Protein AF-A0A2W5S8B9-F1 (afdb_monomer_lite)

Foldseek 3Di:
DPVVVVVVVVVVVVVVVVVCVVVVVVVVVVVVVVVVVVVVVVVVVVVVVVVVVVVVVVVVVVVVVVVVVVVVVVCVPPPCNPPPDDPPVRVVVVVVD

Structure (mmCIF, 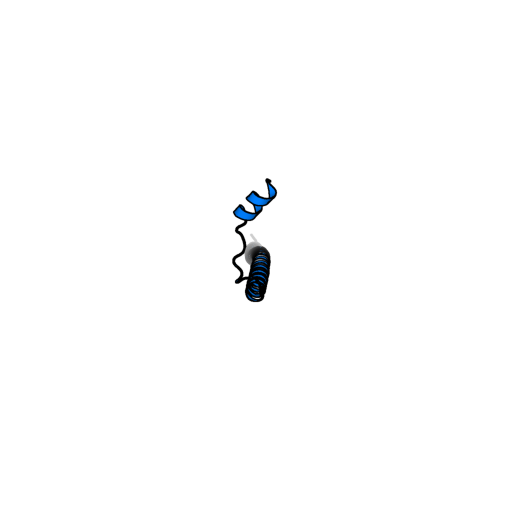N/CA/C/O backbone):
data_AF-A0A2W5S8B9-F1
#
_entry.id   AF-A0A2W5S8B9-F1
#
loop_
_atom_site.group_PDB
_atom_site.id
_atom_site.type_symbol
_atom_site.label_atom_id
_atom_site.label_alt_id
_atom_site.label_comp_id
_atom_site.label_asym_id
_atom_site.label_entity_id
_atom_site.label_seq_id
_atom_site.pdbx_PDB_ins_code
_atom_site.Cartn_x
_atom_site.Cartn_y
_atom_site.Cartn_z
_atom_site.occupancy
_atom_site.B_iso_or_equiv
_atom_site.auth_seq_id
_atom_site.auth_comp_id
_atom_site.auth_asym_id
_atom_site.auth_atom_id
_atom_site.pdbx_PDB_model_num
ATOM 1 N N . MET A 1 1 ? 37.577 4.935 -54.228 1.00 68.62 1 MET A N 1
ATOM 2 C CA . MET A 1 1 ? 36.761 4.335 -53.143 1.00 68.62 1 MET A CA 1
ATOM 3 C C . MET A 1 1 ? 35.667 3.481 -53.759 1.00 68.62 1 MET A C 1
ATOM 5 O O . MET A 1 1 ? 35.074 3.911 -54.739 1.00 68.62 1 MET A O 1
ATOM 9 N N . ARG A 1 2 ? 35.423 2.271 -53.240 1.00 87.88 2 ARG A N 1
ATOM 10 C CA . ARG A 1 2 ? 34.366 1.389 -53.759 1.00 87.88 2 ARG A CA 1
ATOM 11 C C . ARG A 1 2 ? 33.005 1.854 -53.212 1.00 87.88 2 ARG A C 1
ATOM 13 O O . ARG A 1 2 ? 32.831 1.809 -51.996 1.00 87.88 2 ARG A O 1
ATOM 20 N N . PRO A 1 3 ? 32.049 2.269 -54.060 1.00 86.75 3 PRO A N 1
ATOM 21 C CA . PRO A 1 3 ? 30.783 2.869 -53.618 1.00 86.75 3 PRO A CA 1
ATOM 22 C C . PRO A 1 3 ? 29.942 1.923 -52.749 1.00 86.75 3 PRO A C 1
ATOM 24 O O . PRO A 1 3 ? 29.248 2.361 -51.838 1.00 86.75 3 PRO A O 1
ATOM 27 N N . TRP A 1 4 ? 30.076 0.614 -52.959 1.00 91.81 4 TRP A N 1
ATOM 28 C CA . TRP A 1 4 ? 29.361 -0.394 -52.180 1.00 91.81 4 TRP A CA 1
ATOM 29 C C . TRP A 1 4 ? 29.786 -0.451 -50.702 1.00 91.81 4 TRP A C 1
ATOM 31 O O . TRP A 1 4 ? 28.960 -0.726 -49.839 1.00 91.81 4 TRP A O 1
ATOM 41 N N . LEU A 1 5 ? 31.042 -0.109 -50.379 1.00 92.75 5 LEU A N 1
ATOM 42 C CA . LEU A 1 5 ? 31.499 -0.024 -48.984 1.00 92.75 5 LEU A CA 1
ATOM 43 C C . LEU A 1 5 ? 30.867 1.164 -48.250 1.00 92.75 5 LEU A C 1
ATOM 45 O O . LEU A 1 5 ? 30.530 1.053 -47.076 1.00 92.75 5 LEU A O 1
ATOM 49 N N . ILE A 1 6 ? 30.667 2.283 -48.953 1.00 91.56 6 ILE A N 1
ATOM 50 C CA . ILE A 1 6 ? 29.993 3.465 -48.403 1.00 91.56 6 ILE A CA 1
ATOM 51 C C . ILE A 1 6 ? 28.520 3.132 -48.133 1.00 91.56 6 ILE A C 1
ATOM 53 O O . ILE A 1 6 ? 28.013 3.425 -47.054 1.00 91.56 6 ILE A O 1
ATOM 57 N N . ALA A 1 7 ? 27.854 2.454 -49.072 1.00 92.50 7 ALA A N 1
ATOM 58 C CA . ALA A 1 7 ? 26.473 2.008 -48.897 1.00 92.50 7 ALA A CA 1
ATOM 59 C C . ALA A 1 7 ? 26.317 1.028 -47.719 1.00 92.50 7 ALA A C 1
ATOM 61 O O . ALA A 1 7 ? 25.408 1.190 -46.906 1.00 92.50 7 ALA A O 1
ATOM 62 N N . ALA A 1 8 ? 27.225 0.056 -47.581 1.00 92.69 8 ALA A N 1
ATOM 63 C CA . ALA A 1 8 ? 27.215 -0.889 -46.464 1.00 92.69 8 ALA A CA 1
ATOM 64 C C . ALA A 1 8 ? 27.419 -0.190 -45.107 1.00 92.69 8 ALA A C 1
ATOM 66 O O . ALA A 1 8 ? 26.735 -0.510 -44.136 1.00 92.69 8 ALA A O 1
ATOM 67 N N . PHE A 1 9 ? 28.312 0.800 -45.045 1.00 92.88 9 PHE A N 1
ATOM 68 C CA . PHE A 1 9 ? 28.549 1.577 -43.829 1.00 92.88 9 PHE A CA 1
ATOM 69 C C . PHE A 1 9 ? 27.325 2.413 -43.427 1.00 92.88 9 PHE A C 1
ATOM 71 O O . PHE A 1 9 ? 26.919 2.401 -42.266 1.00 92.88 9 PHE A O 1
ATOM 78 N N . LEU A 1 10 ? 26.679 3.075 -44.392 1.00 93.06 10 LEU A N 1
ATOM 79 C CA . LEU A 1 10 ? 25.442 3.822 -44.146 1.00 93.06 10 LEU A CA 1
ATOM 80 C C . LEU A 1 10 ? 24.300 2.906 -43.685 1.00 93.06 10 LEU A C 1
ATOM 82 O O . LEU A 1 10 ? 23.578 3.249 -42.749 1.00 93.06 10 LEU A O 1
ATOM 86 N N . ALA A 1 11 ? 24.167 1.719 -44.282 1.00 92.56 11 ALA A N 1
ATOM 87 C CA . ALA A 1 11 ? 23.176 0.730 -43.865 1.00 92.56 11 ALA A CA 1
ATOM 88 C C . ALA A 1 11 ? 23.411 0.245 -42.423 1.00 92.56 11 ALA A C 1
ATOM 90 O O . ALA A 1 11 ? 22.456 0.109 -41.660 1.00 92.56 11 ALA A O 1
ATOM 91 N N . ALA A 1 12 ? 24.670 0.040 -42.022 1.00 92.38 12 ALA A N 1
ATOM 92 C CA . ALA A 1 12 ? 25.015 -0.367 -40.661 1.00 92.38 12 ALA A CA 1
ATOM 93 C C . ALA A 1 12 ? 24.654 0.703 -39.614 1.00 92.38 12 ALA A C 1
ATOM 95 O O . ALA A 1 12 ? 24.139 0.364 -38.548 1.00 92.38 12 ALA A O 1
ATOM 96 N N . ILE A 1 13 ? 24.862 1.988 -39.925 1.00 92.69 13 ILE A N 1
ATOM 97 C CA . ILE A 1 13 ? 24.481 3.106 -39.043 1.00 92.69 13 ILE A CA 1
ATOM 98 C C . ILE A 1 13 ? 22.959 3.197 -38.896 1.00 92.69 13 ILE A C 1
ATOM 100 O O . ILE A 1 13 ? 22.442 3.362 -37.791 1.00 92.69 13 ILE A O 1
ATOM 104 N N . LEU A 1 14 ? 22.220 3.064 -39.999 1.00 93.38 14 LEU A N 1
ATOM 105 C CA . LEU A 1 14 ? 20.757 3.098 -39.956 1.00 93.38 14 LEU A CA 1
ATOM 106 C C . LEU A 1 14 ? 20.190 1.911 -39.166 1.00 93.38 14 LEU A C 1
ATOM 108 O O . LEU A 1 14 ? 19.279 2.085 -38.355 1.00 93.38 14 LEU A O 1
ATOM 112 N N . ALA A 1 15 ? 20.756 0.717 -39.356 1.00 91.44 15 ALA A N 1
ATOM 113 C CA . ALA A 1 15 ? 20.351 -0.477 -38.626 1.00 91.44 15 ALA A CA 1
ATOM 114 C C . ALA A 1 15 ? 20.625 -0.351 -37.118 1.00 91.44 15 ALA A C 1
ATOM 116 O O . ALA A 1 15 ? 19.750 -0.675 -36.314 1.00 91.44 15 ALA A O 1
ATOM 117 N N . SER A 1 16 ? 21.795 0.158 -36.716 1.00 90.06 16 SER A N 1
ATOM 118 C CA . SER A 1 16 ? 22.126 0.333 -35.297 1.00 90.06 16 SER A CA 1
ATOM 119 C C . SER A 1 16 ? 21.226 1.370 -34.619 1.00 90.06 16 SER A C 1
ATOM 121 O O . SER A 1 16 ? 20.736 1.119 -33.517 1.00 90.06 16 SER A O 1
ATOM 123 N N . GLY A 1 17 ? 20.914 2.477 -35.302 1.00 87.75 17 GLY A N 1
ATOM 124 C CA . GLY A 1 17 ? 19.963 3.480 -34.821 1.00 87.75 17 GLY A CA 1
ATOM 125 C C . GLY A 1 17 ? 18.548 2.921 -34.646 1.00 87.75 17 GLY A C 1
ATOM 126 O O . GLY A 1 17 ? 17.917 3.140 -33.612 1.00 87.75 17 GLY A O 1
ATOM 127 N N . ALA A 1 18 ? 18.061 2.134 -35.610 1.00 86.75 18 ALA A N 1
ATOM 128 C CA . ALA A 1 18 ? 16.741 1.507 -35.5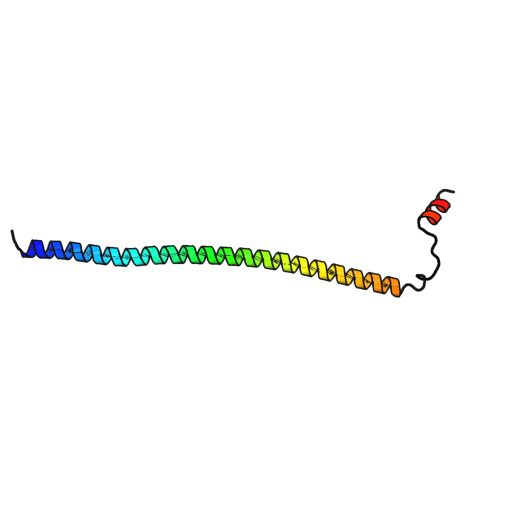35 1.00 86.75 18 ALA A CA 1
ATOM 129 C C . ALA A 1 18 ? 16.641 0.472 -34.398 1.00 86.75 18 ALA A C 1
ATOM 131 O O . ALA A 1 18 ? 15.634 0.422 -33.686 1.00 86.75 18 ALA A O 1
ATOM 132 N N . ILE A 1 19 ? 17.690 -0.335 -34.200 1.00 89.31 19 ILE A N 1
ATOM 133 C CA . ILE A 1 19 ? 17.766 -1.307 -33.101 1.00 89.31 19 ILE A CA 1
ATOM 134 C C . ILE A 1 19 ? 17.803 -0.578 -31.754 1.00 89.31 19 ILE A C 1
ATOM 136 O O . ILE A 1 19 ? 17.011 -0.904 -30.867 1.00 89.31 19 ILE A O 1
ATOM 140 N N . GLY A 1 20 ? 18.656 0.441 -31.621 1.00 86.88 20 GLY A N 1
ATOM 141 C CA . GLY A 1 20 ? 18.769 1.246 -30.405 1.00 86.88 20 GLY A CA 1
ATOM 142 C C . GLY A 1 20 ? 17.462 1.949 -30.039 1.00 86.88 20 GLY A C 1
ATOM 143 O O . GLY A 1 20 ? 17.052 1.916 -28.882 1.00 86.88 20 GLY A O 1
ATOM 144 N N . TYR A 1 21 ? 16.748 2.503 -31.022 1.00 84.25 21 TYR A N 1
ATOM 145 C CA . TYR A 1 21 ? 15.453 3.152 -30.798 1.00 84.25 21 TYR A CA 1
ATOM 146 C C . TYR A 1 21 ? 14.393 2.177 -30.262 1.00 84.25 21 TYR A C 1
ATOM 148 O O . TYR A 1 21 ? 13.690 2.480 -29.295 1.00 84.25 21 TYR A O 1
ATOM 156 N N . ARG A 1 22 ? 14.296 0.974 -30.847 1.00 83.88 22 ARG A N 1
ATOM 157 C CA . ARG A 1 22 ? 13.345 -0.052 -30.385 1.00 83.88 22 ARG A CA 1
ATOM 158 C C . ARG A 1 22 ? 13.690 -0.567 -28.991 1.00 83.88 22 ARG A C 1
ATOM 160 O O . ARG A 1 22 ? 12.795 -0.692 -28.161 1.00 83.88 22 ARG A O 1
ATOM 167 N N . GLN A 1 23 ? 14.966 -0.844 -28.728 1.00 86.62 23 GLN A N 1
ATOM 168 C CA . GLN A 1 23 ? 15.408 -1.315 -27.415 1.00 86.62 23 GLN A CA 1
ATOM 169 C C . GLN A 1 23 ? 15.222 -0.245 -26.340 1.00 86.62 23 GLN A C 1
ATOM 171 O O . GLN A 1 23 ? 14.719 -0.558 -25.266 1.00 86.62 23 GLN A O 1
ATOM 176 N N . GLY A 1 24 ? 15.539 1.017 -26.645 1.00 81.56 24 GLY A N 1
ATOM 177 C CA . GLY A 1 24 ? 15.338 2.138 -25.732 1.00 81.56 24 GLY A CA 1
ATOM 178 C C . GLY A 1 24 ? 13.887 2.246 -25.272 1.00 81.56 24 GLY A C 1
ATOM 179 O O . GLY A 1 24 ? 13.642 2.304 -24.071 1.00 81.56 24 GLY A O 1
ATOM 180 N N . LYS A 1 25 ? 12.927 2.163 -26.205 1.00 86.50 25 LYS A N 1
ATOM 181 C CA . LYS A 1 25 ? 11.493 2.172 -25.878 1.00 86.50 25 LYS A CA 1
ATOM 182 C C . LYS A 1 25 ? 11.100 1.026 -24.939 1.00 86.50 25 LYS A C 1
ATOM 184 O O . LYS A 1 25 ? 10.406 1.254 -23.958 1.00 86.50 25 LYS A O 1
ATOM 189 N N . VAL A 1 26 ? 11.548 -0.196 -25.227 1.00 87.56 26 VAL A N 1
ATOM 190 C CA . VAL A 1 26 ? 11.212 -1.373 -24.406 1.00 87.56 26 VAL A CA 1
ATOM 191 C C . VAL A 1 26 ? 11.815 -1.263 -23.006 1.00 87.56 26 VAL A C 1
ATOM 193 O O . VAL A 1 26 ? 11.164 -1.608 -22.025 1.00 87.56 26 VAL A O 1
ATOM 196 N N . VAL A 1 27 ? 13.048 -0.767 -22.892 1.00 88.44 27 VAL A N 1
ATOM 197 C CA . VAL A 1 27 ? 13.731 -0.624 -21.602 1.00 88.44 27 VAL A CA 1
ATOM 198 C C . VAL A 1 27 ? 13.067 0.446 -20.739 1.00 88.44 27 VAL A C 1
ATOM 200 O O . VAL A 1 27 ? 12.844 0.201 -19.553 1.00 88.44 27 VAL A O 1
ATOM 203 N N . THR A 1 28 ? 12.718 1.603 -21.309 1.00 87.25 28 THR A N 1
ATOM 204 C CA . THR A 1 28 ? 12.044 2.671 -20.556 1.00 87.25 28 THR A CA 1
ATOM 205 C C . THR A 1 28 ? 10.636 2.264 -20.141 1.00 87.25 28 THR A C 1
ATOM 207 O O . THR A 1 28 ? 10.251 2.492 -18.997 1.00 87.25 28 THR A O 1
ATOM 210 N N . GLU A 1 29 ? 9.894 1.598 -21.024 1.00 89.88 29 GLU A N 1
ATOM 211 C CA . GLU A 1 29 ? 8.568 1.060 -20.722 1.00 89.88 29 GLU A CA 1
ATOM 212 C C . GLU A 1 29 ? 8.636 -0.006 -19.618 1.00 89.88 29 GLU A C 1
ATOM 214 O O . GLU A 1 29 ? 7.880 0.052 -18.651 1.00 89.88 29 GLU A O 1
ATOM 219 N N . ALA A 1 30 ? 9.608 -0.922 -19.677 1.00 90.31 30 ALA A N 1
ATOM 220 C CA . ALA A 1 30 ? 9.802 -1.937 -18.643 1.00 90.31 30 ALA A CA 1
ATOM 221 C C . ALA A 1 30 ? 10.272 -1.361 -17.295 1.00 90.31 30 ALA A C 1
ATOM 223 O O . ALA A 1 30 ? 9.994 -1.956 -16.252 1.00 90.31 30 ALA A O 1
ATOM 224 N N . ALA A 1 31 ? 11.022 -0.256 -17.289 1.00 90.75 31 ALA A N 1
ATOM 225 C CA . ALA A 1 31 ? 11.381 0.451 -16.060 1.00 90.75 31 ALA A CA 1
ATOM 226 C C . ALA A 1 31 ? 10.148 1.130 -15.450 1.00 90.75 31 ALA A C 1
ATOM 228 O O . ALA A 1 31 ? 9.855 0.935 -14.274 1.00 90.75 31 ALA A O 1
ATOM 229 N N . TYR A 1 32 ? 9.365 1.821 -16.280 1.00 92.00 32 TYR A N 1
ATOM 230 C CA . TYR A 1 32 ? 8.139 2.483 -15.849 1.00 92.00 32 TYR A CA 1
ATOM 231 C C . TYR A 1 32 ? 7.110 1.503 -15.275 1.00 92.00 32 TYR A C 1
ATOM 233 O O . TYR A 1 32 ? 6.543 1.760 -14.216 1.00 92.00 32 TYR A O 1
ATOM 241 N N . LEU A 1 33 ? 6.893 0.358 -15.931 1.00 94.12 33 LEU A N 1
ATOM 242 C CA . LEU A 1 33 ? 5.978 -0.673 -15.434 1.00 94.12 33 LEU A CA 1
ATOM 243 C C . LEU A 1 33 ? 6.420 -1.219 -14.071 1.00 94.12 33 LEU A C 1
ATOM 245 O O . LEU A 1 33 ? 5.589 -1.377 -13.182 1.00 94.12 33 LEU A O 1
ATOM 249 N N . ARG A 1 34 ? 7.729 -1.432 -13.874 1.00 93.56 34 ARG A N 1
ATOM 250 C CA . ARG A 1 34 ? 8.280 -1.858 -12.578 1.00 93.56 34 ARG A CA 1
ATOM 251 C C . ARG A 1 34 ? 8.030 -0.830 -11.479 1.00 93.56 34 ARG A C 1
ATOM 253 O O . ARG A 1 34 ? 7.600 -1.204 -10.389 1.00 93.56 34 ARG A O 1
ATOM 260 N N . ASP A 1 35 ? 8.262 0.447 -11.764 1.00 93.38 35 ASP A N 1
ATOM 261 C CA . ASP A 1 35 ? 8.027 1.523 -10.797 1.00 93.38 35 ASP A CA 1
ATOM 262 C C . ASP A 1 35 ? 6.539 1.662 -10.460 1.00 93.38 35 ASP A C 1
ATOM 264 O O . ASP A 1 35 ? 6.165 1.855 -9.300 1.00 93.38 35 ASP A O 1
ATOM 268 N N . LEU A 1 36 ? 5.679 1.512 -11.465 1.00 95.31 36 LEU A N 1
ATOM 269 C CA . LEU A 1 36 ? 4.235 1.577 -11.315 1.00 95.31 36 LEU A CA 1
ATOM 270 C C . LEU A 1 36 ? 3.697 0.407 -10.481 1.00 95.31 36 LEU A C 1
ATOM 272 O O . LEU A 1 36 ? 2.866 0.622 -9.597 1.00 95.31 36 LEU A O 1
ATOM 276 N N . ASP A 1 37 ? 4.194 -0.808 -10.700 1.00 94.62 37 ASP A N 1
ATOM 277 C CA . ASP A 1 37 ? 3.813 -1.973 -9.899 1.00 94.62 37 ASP A CA 1
ATOM 278 C C . ASP A 1 37 ? 4.310 -1.855 -8.454 1.00 94.62 37 ASP A C 1
ATOM 280 O O . ASP A 1 37 ? 3.554 -2.132 -7.521 1.00 94.62 37 ASP A O 1
ATOM 284 N N . ALA A 1 38 ? 5.527 -1.347 -8.239 1.00 95.00 38 ALA A N 1
ATOM 285 C CA . ALA A 1 38 ? 6.030 -1.060 -6.897 1.00 95.00 38 ALA A CA 1
ATOM 286 C C . ALA A 1 38 ? 5.179 0.006 -6.181 1.00 95.00 38 ALA A C 1
ATOM 288 O O . ALA A 1 38 ? 4.868 -0.131 -4.996 1.00 95.00 38 ALA A O 1
ATOM 289 N N . ALA A 1 39 ? 4.766 1.060 -6.890 1.00 93.69 39 ALA A N 1
ATOM 290 C CA . ALA A 1 39 ? 3.882 2.087 -6.346 1.00 93.69 39 ALA A CA 1
ATOM 291 C C . ALA A 1 39 ? 2.495 1.524 -5.999 1.00 93.69 39 ALA A C 1
ATOM 293 O O . ALA A 1 39 ? 1.965 1.820 -4.926 1.00 93.69 39 ALA A O 1
ATOM 294 N N . ARG A 1 40 ? 1.930 0.668 -6.861 1.00 94.81 40 ARG A N 1
ATOM 295 C CA . ARG A 1 40 ? 0.662 -0.029 -6.599 1.00 94.81 40 ARG A CA 1
ATOM 296 C C . ARG A 1 40 ? 0.747 -0.908 -5.361 1.00 94.81 40 ARG A C 1
ATOM 298 O O . ARG A 1 40 ? -0.131 -0.814 -4.512 1.00 94.81 40 ARG A O 1
ATOM 305 N N . GLN A 1 41 ? 1.795 -1.722 -5.233 1.00 95.94 41 GLN A N 1
ATOM 306 C CA . GLN A 1 41 ? 1.987 -2.586 -4.064 1.00 95.94 41 GLN A CA 1
ATOM 307 C C . GLN A 1 41 ? 2.030 -1.769 -2.771 1.00 95.94 41 GLN A C 1
ATOM 309 O O . GLN A 1 41 ? 1.259 -2.038 -1.855 1.00 95.94 41 GLN A O 1
ATOM 314 N N . ARG A 1 42 ? 2.822 -0.689 -2.735 1.00 94.31 42 ARG A N 1
ATOM 315 C CA . ARG A 1 42 ? 2.873 0.212 -1.570 1.00 94.31 42 ARG A CA 1
ATOM 316 C C . ARG A 1 42 ? 1.512 0.827 -1.240 1.00 94.31 42 ARG A C 1
ATOM 318 O O . ARG A 1 42 ? 1.170 0.949 -0.067 1.00 94.31 42 ARG A O 1
ATOM 325 N N . ALA A 1 43 ? 0.740 1.215 -2.255 1.00 94.00 43 ALA A N 1
ATOM 326 C CA . ALA A 1 43 ? -0.602 1.756 -2.060 1.00 94.00 43 ALA A CA 1
ATOM 327 C C . ALA A 1 43 ? -1.563 0.706 -1.479 1.00 94.00 43 ALA A C 1
ATOM 329 O O . ALA A 1 43 ? -2.307 1.013 -0.549 1.00 94.00 43 ALA A O 1
ATOM 330 N N . PHE A 1 44 ? -1.514 -0.535 -1.974 1.00 95.56 44 PHE A N 1
ATOM 331 C CA . PHE A 1 44 ? -2.310 -1.639 -1.436 1.00 95.56 44 PHE A CA 1
ATOM 332 C C . PHE A 1 44 ? -1.927 -1.979 0.004 1.00 95.56 44 PHE A C 1
ATOM 334 O O . PHE A 1 44 ? -2.811 -2.145 0.841 1.00 95.56 44 PHE A O 1
ATOM 341 N N . ASP A 1 45 ? -0.636 -2.031 0.324 1.00 94.88 45 ASP A N 1
ATOM 342 C CA . ASP A 1 45 ? -0.169 -2.315 1.682 1.00 94.88 45 ASP A CA 1
ATOM 343 C C . ASP A 1 45 ? -0.608 -1.226 2.668 1.00 94.88 45 ASP A C 1
ATOM 345 O O . ASP A 1 45 ? -1.107 -1.527 3.757 1.00 94.88 45 ASP A O 1
ATOM 349 N N . ALA A 1 46 ? -0.497 0.044 2.266 1.00 92.88 46 ALA A N 1
ATOM 350 C CA . ALA A 1 46 ? -0.973 1.172 3.059 1.00 92.88 46 ALA A CA 1
ATOM 351 C C . ALA A 1 46 ? -2.496 1.125 3.265 1.00 92.88 46 ALA A C 1
ATOM 353 O O . ALA A 1 46 ? -2.967 1.323 4.388 1.00 92.88 46 ALA A O 1
ATOM 354 N N . ALA A 1 47 ? -3.258 0.816 2.211 1.00 93.44 47 ALA A N 1
ATOM 355 C CA . ALA A 1 47 ? -4.707 0.666 2.290 1.00 93.44 47 ALA A CA 1
ATOM 356 C C . ALA A 1 47 ? -5.099 -0.482 3.230 1.00 93.44 47 ALA A C 1
ATOM 358 O O . ALA A 1 47 ? -5.920 -0.286 4.120 1.00 93.44 47 ALA A O 1
ATOM 359 N N . ASN A 1 48 ? -4.453 -1.643 3.112 1.00 94.50 48 ASN A N 1
ATOM 360 C CA . ASN A 1 48 ? -4.704 -2.796 3.976 1.00 94.50 48 ASN A CA 1
ATOM 361 C C . ASN A 1 48 ? -4.435 -2.479 5.450 1.00 94.50 48 ASN A C 1
ATOM 363 O O . ASN A 1 48 ? -5.208 -2.874 6.324 1.00 94.50 48 ASN A O 1
ATOM 367 N N . LEU A 1 49 ? -3.347 -1.766 5.744 1.00 94.12 49 LEU A N 1
ATOM 368 C CA . LEU A 1 49 ? -3.013 -1.370 7.110 1.00 94.12 49 LEU A CA 1
ATOM 369 C C . LEU A 1 49 ? -4.038 -0.375 7.671 1.00 94.12 49 LEU A C 1
ATOM 371 O O . LEU A 1 49 ? -4.460 -0.520 8.819 1.00 94.12 49 LEU A O 1
ATOM 375 N N . ALA A 1 50 ? -4.470 0.596 6.865 1.00 91.38 50 ALA A N 1
ATOM 376 C CA . ALA A 1 50 ? -5.519 1.536 7.249 1.00 91.38 50 ALA A CA 1
ATOM 377 C C . ALA A 1 50 ? -6.859 0.824 7.496 1.00 91.38 50 ALA A C 1
ATOM 379 O O . ALA A 1 50 ? -7.482 1.044 8.532 1.00 91.38 50 ALA A O 1
ATOM 380 N N 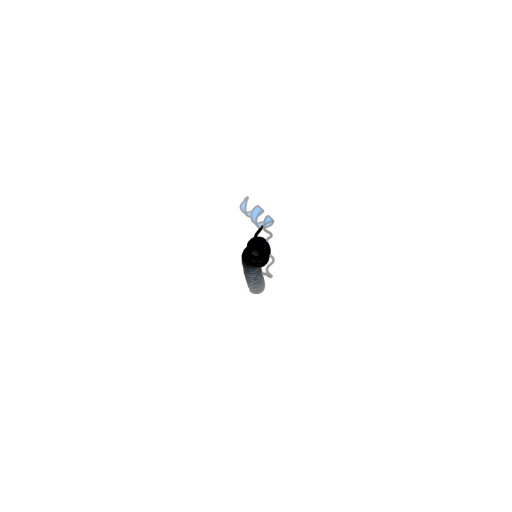. SER A 1 51 ? -7.264 -0.087 6.606 1.00 92.31 51 SER A N 1
ATOM 381 C CA . SER A 1 51 ? -8.497 -0.867 6.753 1.00 92.31 51 SER A CA 1
ATOM 382 C C . SER A 1 51 ? -8.488 -1.747 8.001 1.00 92.31 51 SER A C 1
ATOM 384 O O . SER A 1 51 ? -9.507 -1.834 8.677 1.00 92.31 51 SER A O 1
ATOM 386 N N . LYS A 1 52 ? -7.350 -2.366 8.348 1.00 94.12 52 LYS A N 1
ATOM 387 C CA . LYS A 1 52 ? -7.225 -3.155 9.585 1.00 94.12 52 LYS A CA 1
ATOM 388 C C . LYS A 1 52 ? -7.406 -2.296 10.834 1.00 94.12 52 LYS A C 1
ATOM 390 O O . LYS A 1 52 ? -8.195 -2.655 11.699 1.00 94.12 52 LYS A O 1
ATOM 395 N N . LYS A 1 53 ? -6.731 -1.145 10.899 1.00 93.44 53 LYS A N 1
ATOM 396 C CA . LYS A 1 53 ? -6.866 -0.214 12.032 1.00 93.44 53 LYS A CA 1
ATOM 397 C C . LYS A 1 53 ? -8.293 0.298 12.190 1.00 93.44 53 LYS A C 1
ATOM 399 O O . LYS A 1 53 ? -8.786 0.413 13.306 1.00 93.44 53 LYS A O 1
ATOM 404 N N . GLU A 1 54 ? -8.957 0.591 11.078 1.00 93.44 54 GLU A N 1
ATOM 405 C CA . GLU A 1 54 ? -10.343 1.044 11.110 1.00 93.44 54 GLU A CA 1
ATOM 406 C C . GLU A 1 54 ? -11.295 -0.075 11.551 1.00 93.44 54 GLU A C 1
ATOM 408 O O . GLU A 1 54 ? -12.179 0.160 12.370 1.00 93.44 54 GLU A O 1
ATOM 413 N N . ALA A 1 55 ? -11.075 -1.310 11.093 1.00 94.75 55 ALA A N 1
ATOM 414 C CA . ALA A 1 55 ? -11.836 -2.465 11.561 1.00 94.75 55 ALA A CA 1
ATOM 415 C C . ALA A 1 55 ? -11.664 -2.698 13.074 1.00 94.75 55 ALA A C 1
ATOM 417 O O . ALA A 1 55 ? -12.644 -2.965 13.765 1.00 94.75 55 ALA A O 1
ATOM 418 N N . GLU A 1 56 ? -10.446 -2.549 13.602 1.00 94.81 56 GLU A N 1
ATOM 419 C CA . GLU A 1 56 ? -10.174 -2.624 15.044 1.00 94.81 56 GLU A CA 1
ATOM 420 C C . GLU A 1 56 ? -10.893 -1.512 15.822 1.00 94.81 56 GLU A C 1
ATOM 422 O O . GLU A 1 56 ? -11.520 -1.790 16.845 1.00 94.81 56 GLU A O 1
ATOM 427 N N . ARG A 1 57 ? -10.865 -0.267 15.323 1.00 94.19 57 ARG A N 1
ATOM 428 C CA . ARG A 1 57 ? -11.595 0.863 15.924 1.00 94.19 57 ARG A CA 1
ATOM 429 C C . ARG A 1 57 ? -13.093 0.574 16.004 1.00 94.19 57 ARG A C 1
ATOM 431 O O . ARG A 1 57 ? -13.685 0.723 17.069 1.00 94.19 57 ARG A O 1
ATOM 438 N N . LEU A 1 58 ? -13.685 0.123 14.900 1.00 94.94 58 LEU A N 1
ATOM 439 C CA . LEU A 1 58 ? -15.108 -0.210 14.828 1.00 94.94 58 LEU A CA 1
ATOM 440 C C . LEU A 1 58 ? -15.475 -1.377 15.756 1.00 94.94 58 LEU A C 1
ATOM 442 O O . LEU A 1 58 ? -16.527 -1.347 16.389 1.00 94.94 58 LEU A O 1
ATOM 446 N N . ALA A 1 59 ? -14.606 -2.384 15.885 1.00 95.75 59 ALA A N 1
ATOM 447 C CA . ALA A 1 59 ? -14.825 -3.499 16.804 1.00 95.75 59 ALA A CA 1
ATOM 448 C C . ALA A 1 59 ? -14.805 -3.049 18.276 1.00 95.75 59 ALA A C 1
ATOM 450 O O . ALA A 1 59 ? -15.641 -3.490 19.064 1.00 95.75 59 ALA A O 1
ATOM 451 N N . LEU A 1 60 ? -13.887 -2.151 18.645 1.00 93.88 60 LEU A N 1
ATOM 452 C CA . LEU A 1 60 ? -13.829 -1.573 19.991 1.00 93.88 60 LEU A CA 1
ATOM 453 C C . LEU A 1 60 ? -15.051 -0.698 20.294 1.00 93.88 60 LEU A C 1
ATOM 455 O O . LEU A 1 60 ? -15.589 -0.758 21.398 1.00 93.88 60 LEU A O 1
ATOM 459 N N . GLU A 1 61 ? -15.511 0.090 19.321 1.00 94.31 61 GLU A N 1
ATOM 460 C CA . GLU A 1 61 ? -16.738 0.883 19.451 1.00 94.31 61 GLU A CA 1
ATOM 461 C C . GLU A 1 61 ? -17.961 -0.015 19.653 1.00 94.31 6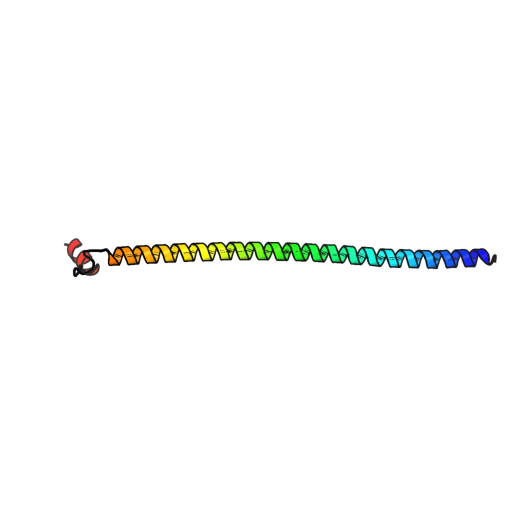1 GLU A C 1
ATOM 463 O O . GLU A 1 61 ? -18.732 0.217 20.581 1.00 94.31 61 GLU A O 1
ATOM 468 N N . ALA A 1 62 ? -18.080 -1.098 18.880 1.00 95.25 62 ALA A N 1
ATOM 469 C CA . ALA A 1 62 ? -19.163 -2.064 19.038 1.00 95.25 62 ALA A CA 1
ATOM 470 C C . ALA A 1 62 ? -19.170 -2.723 20.429 1.00 95.25 62 ALA A C 1
ATOM 472 O O . ALA A 1 62 ? -20.227 -2.811 21.050 1.00 95.25 62 ALA A O 1
ATOM 473 N N . GLN A 1 63 ? -18.003 -3.129 20.946 1.00 94.50 63 GLN A N 1
ATOM 474 C CA . GLN A 1 63 ? -17.884 -3.707 22.293 1.00 94.50 63 GLN A CA 1
ATOM 475 C C . GLN A 1 63 ? -18.260 -2.703 23.384 1.00 94.50 63 GLN A C 1
ATOM 477 O O . GLN A 1 63 ? -18.961 -3.046 24.334 1.00 94.50 63 GLN A O 1
ATOM 482 N N . ARG A 1 64 ? -17.818 -1.446 23.252 1.00 92.75 64 ARG A N 1
ATOM 483 C CA . ARG A 1 64 ? -18.182 -0.379 24.191 1.00 92.75 64 ARG A CA 1
ATOM 484 C C . ARG A 1 64 ? -19.690 -0.142 24.192 1.00 92.75 64 ARG A C 1
ATOM 486 O O . ARG A 1 64 ? -20.280 0.006 25.258 1.00 92.75 64 ARG A O 1
ATOM 493 N N . ASP A 1 65 ? -20.302 -0.097 23.016 1.00 95.19 65 ASP A N 1
ATOM 494 C CA . ASP A 1 65 ? -21.730 0.175 22.866 1.00 95.19 65 ASP A CA 1
ATOM 495 C C . ASP A 1 65 ? -22.592 -1.019 23.311 1.00 95.19 65 ASP A C 1
ATOM 497 O O . ASP A 1 65 ? -23.718 -0.846 23.774 1.00 95.19 65 ASP A O 1
ATOM 501 N N . GLU A 1 66 ? -22.085 -2.246 23.195 1.00 95.69 66 GLU A N 1
ATOM 502 C CA . GLU A 1 66 ? -22.693 -3.434 23.800 1.00 95.69 66 GLU A CA 1
ATOM 503 C C . GLU A 1 66 ? -22.623 -3.384 25.328 1.00 95.69 66 GLU A C 1
ATOM 505 O O . GLU A 1 66 ? -23.664 -3.469 25.975 1.00 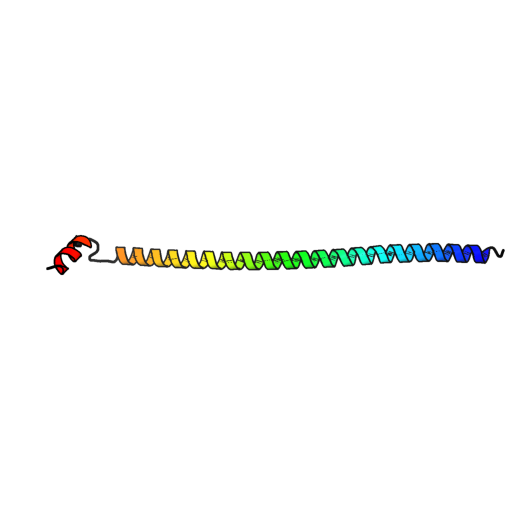95.69 66 GLU A O 1
ATOM 510 N N . LEU A 1 67 ? -21.448 -3.105 25.899 1.00 94.44 67 LEU A N 1
ATOM 511 C CA . LEU A 1 67 ? -21.288 -2.956 27.346 1.00 94.44 67 LEU A CA 1
ATOM 512 C C . LEU A 1 67 ? -22.171 -1.833 27.912 1.00 94.44 67 LEU A C 1
ATOM 514 O O . LEU A 1 67 ? -22.770 -1.990 28.971 1.00 94.44 67 LEU A O 1
ATOM 518 N N . ALA A 1 68 ? -22.280 -0.702 27.210 1.00 93.31 68 ALA A N 1
ATOM 519 C CA . ALA A 1 68 ? -23.163 0.391 27.609 1.00 93.31 68 ALA A CA 1
ATOM 520 C C . ALA A 1 68 ? -24.631 -0.061 27.657 1.00 93.31 68 ALA A C 1
ATOM 522 O O . ALA A 1 68 ? -25.318 0.189 28.644 1.00 93.31 68 ALA A O 1
ATOM 523 N N . ARG A 1 69 ? -25.091 -0.797 26.635 1.00 93.62 69 ARG A N 1
ATOM 524 C CA . ARG A 1 69 ? -26.449 -1.359 26.607 1.00 93.62 69 ARG A CA 1
ATOM 525 C C . ARG A 1 69 ? -26.684 -2.370 27.725 1.00 93.62 69 ARG A C 1
ATOM 527 O O . ARG A 1 69 ? -27.765 -2.374 28.307 1.00 93.62 69 ARG A O 1
ATOM 534 N N . GLU A 1 70 ? -25.700 -3.210 28.036 1.00 93.38 70 GLU A N 1
ATOM 535 C CA . GLU A 1 70 ? -25.788 -4.157 29.152 1.00 93.38 70 GLU A CA 1
ATOM 536 C C . GLU A 1 70 ? -25.887 -3.440 30.502 1.00 93.38 70 GLU A C 1
ATOM 538 O O . GLU A 1 70 ? -26.711 -3.815 31.334 1.00 93.38 70 GLU A O 1
ATOM 543 N N . LEU A 1 71 ? -25.093 -2.385 30.709 1.00 91.38 71 LEU A N 1
ATOM 544 C CA . LEU A 1 71 ? -25.143 -1.569 31.923 1.00 91.38 71 LEU A CA 1
ATOM 545 C C . LEU A 1 71 ? -26.481 -0.842 32.067 1.00 91.38 71 LEU A C 1
ATOM 547 O O . LEU A 1 71 ? -27.054 -0.846 33.155 1.00 91.38 71 LEU A O 1
ATOM 551 N N . ASP A 1 72 ? -27.002 -0.271 30.981 1.00 89.31 72 ASP A N 1
ATOM 552 C CA . ASP A 1 72 ? -28.314 0.378 30.979 1.00 89.31 72 ASP A CA 1
ATOM 553 C C . ASP A 1 72 ? -29.428 -0.631 31.285 1.00 89.31 72 ASP A C 1
ATOM 555 O O . ASP A 1 72 ? -30.310 -0.359 32.100 1.00 89.31 72 ASP A O 1
ATOM 559 N N . ALA A 1 73 ? -29.371 -1.826 30.690 1.00 90.12 73 ALA A N 1
ATOM 560 C CA . ALA A 1 73 ? -30.325 -2.894 30.968 1.00 90.12 73 ALA A CA 1
ATOM 561 C C . ALA A 1 73 ? -30.242 -3.375 32.425 1.00 90.12 73 ALA A C 1
ATOM 563 O O . ALA A 1 73 ? -31.277 -3.574 33.059 1.00 90.12 73 ALA A O 1
ATOM 564 N N . ALA A 1 74 ? -29.033 -3.523 32.975 1.00 85.62 74 ALA A N 1
ATOM 565 C CA . ALA A 1 74 ? -28.824 -3.897 34.370 1.00 85.62 74 ALA A CA 1
ATOM 566 C C . ALA A 1 74 ? -29.343 -2.823 35.335 1.00 85.62 74 ALA A C 1
ATOM 568 O O . ALA A 1 74 ? -30.004 -3.156 36.315 1.00 85.62 74 ALA A O 1
ATOM 569 N N . ALA A 1 75 ? -29.104 -1.542 35.037 1.00 83.31 75 ALA A N 1
ATOM 570 C CA . ALA A 1 75 ? -29.627 -0.427 35.820 1.00 83.31 75 ALA A CA 1
ATOM 571 C C . ALA A 1 75 ? -31.161 -0.364 35.770 1.00 83.31 75 ALA A C 1
ATOM 573 O O . ALA A 1 75 ? -31.802 -0.089 36.780 1.00 83.31 75 ALA A O 1
ATOM 574 N N . TYR A 1 76 ? -31.761 -0.650 34.611 1.00 82.44 76 TYR A N 1
ATOM 575 C CA . TYR A 1 76 ? -33.217 -0.676 34.460 1.00 82.44 76 TYR A CA 1
ATOM 576 C C . TYR A 1 76 ? -33.862 -1.879 35.160 1.00 82.44 76 TYR A C 1
ATOM 578 O O . TYR A 1 76 ? -34.981 -1.788 35.662 1.00 82.44 76 TYR A O 1
ATOM 586 N N . ALA A 1 77 ? -33.164 -3.014 35.184 1.00 84.25 77 ALA A N 1
ATOM 587 C CA . ALA A 1 77 ? -33.607 -4.230 35.850 1.00 84.25 77 ALA A CA 1
ATOM 588 C C . ALA A 1 77 ? -33.342 -4.227 37.364 1.00 84.25 77 ALA A C 1
ATOM 590 O O . ALA A 1 77 ? -33.768 -5.171 38.028 1.00 84.25 77 ALA A O 1
ATOM 591 N N . ASP A 1 78 ? -32.662 -3.210 37.910 1.00 79.12 78 ASP A N 1
ATOM 592 C CA . ASP A 1 78 ? -32.376 -3.099 39.340 1.00 79.12 78 ASP A CA 1
ATOM 593 C C . ASP A 1 78 ? -33.673 -2.819 40.128 1.00 79.12 78 ASP A C 1
ATOM 595 O O . ASP A 1 78 ? -34.201 -1.701 40.085 1.00 79.12 78 ASP A O 1
ATOM 599 N N . PRO A 1 79 ? -34.199 -3.805 40.883 1.00 70.19 79 PRO A N 1
ATOM 600 C CA . PRO A 1 79 ? -35.426 -3.630 41.656 1.00 70.19 79 PRO A CA 1
ATOM 601 C C . PRO A 1 79 ? -35.258 -2.627 42.811 1.00 70.19 79 PRO A C 1
ATOM 603 O O . PRO A 1 79 ? -36.256 -2.129 43.337 1.00 70.19 79 PRO A O 1
ATOM 606 N N . ASP A 1 80 ? -34.017 -2.311 43.194 1.00 69.50 80 ASP A N 1
ATOM 607 C CA . ASP A 1 80 ? -33.677 -1.354 44.242 1.00 69.50 80 ASP A CA 1
ATOM 608 C C . ASP A 1 80 ? -33.232 0.012 43.688 1.00 69.50 80 ASP A C 1
ATOM 610 O O . A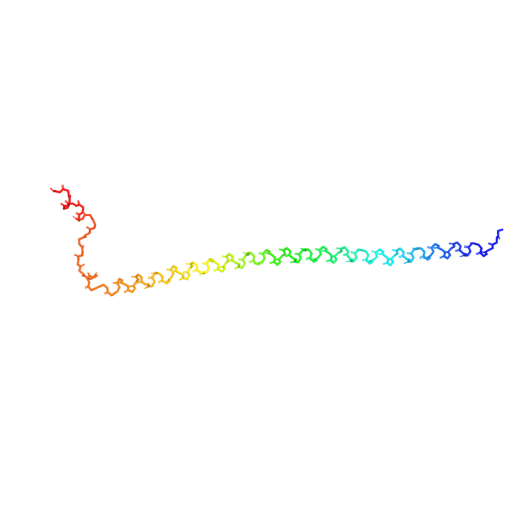SP A 1 80 ? -33.016 0.937 44.474 1.00 69.50 80 ASP A O 1
ATOM 614 N N . GLY A 1 81 ? -33.191 0.202 42.362 1.00 62.09 81 GLY A N 1
ATOM 615 C CA . GLY A 1 81 ? -32.742 1.445 41.716 1.00 62.09 81 GLY A CA 1
ATOM 616 C C . GLY A 1 81 ? -33.603 2.677 42.038 1.00 62.09 81 GLY A C 1
ATOM 617 O O . GLY A 1 81 ? -33.136 3.814 41.971 1.00 62.09 81 GLY A O 1
ATOM 618 N N . SER A 1 82 ? -34.855 2.466 42.458 1.00 61.53 82 SER A N 1
ATOM 619 C CA . SER A 1 82 ? -35.767 3.513 42.941 1.00 61.53 82 SER A CA 1
ATOM 620 C C . SER A 1 82 ? -35.708 3.752 44.455 1.00 61.53 82 SER A C 1
ATOM 622 O O . SER A 1 82 ? -36.395 4.643 44.963 1.00 61.53 82 SER A O 1
ATOM 624 N N . ARG A 1 83 ? -34.932 2.964 45.214 1.00 61.22 83 ARG A N 1
ATOM 625 C CA . ARG A 1 83 ? -34.755 3.205 46.650 1.00 61.22 83 ARG A CA 1
ATOM 626 C C . ARG A 1 83 ? -33.823 4.406 46.835 1.00 61.22 83 ARG A C 1
ATOM 628 O O . ARG A 1 83 ? -32.795 4.483 46.167 1.00 61.22 83 ARG A O 1
ATOM 635 N N . PRO A 1 84 ? -34.123 5.342 47.752 1.00 62.06 84 PRO A N 1
ATOM 636 C CA . PRO A 1 84 ? -33.204 6.422 48.083 1.00 62.06 84 PRO A CA 1
ATOM 637 C C . PRO A 1 84 ? -31.948 5.827 48.734 1.00 62.06 84 PRO A C 1
ATOM 639 O O . PRO A 1 84 ? -31.890 5.621 49.946 1.00 62.06 84 PRO A O 1
ATOM 642 N N . ALA A 1 85 ? -30.945 5.500 47.922 1.00 65.81 85 ALA A N 1
ATOM 643 C CA . ALA A 1 85 ? -29.666 5.023 48.410 1.00 65.81 85 ALA A CA 1
ATOM 644 C C . ALA A 1 85 ? -28.932 6.173 49.111 1.00 65.81 85 ALA A C 1
ATOM 646 O O . ALA A 1 85 ? -28.901 7.314 48.640 1.00 65.81 85 ALA A O 1
ATOM 647 N N . LEU A 1 86 ? -28.325 5.874 50.261 1.00 67.06 86 LEU A N 1
ATOM 648 C CA . LEU A 1 86 ? -27.434 6.809 50.939 1.00 67.06 86 LEU A CA 1
ATOM 649 C C . LEU A 1 86 ? -26.285 7.161 49.989 1.00 67.06 86 LEU A C 1
ATOM 651 O O . LEU A 1 86 ? -25.596 6.277 49.484 1.00 67.06 86 LEU A O 1
ATOM 655 N N . SER A 1 87 ? -26.057 8.456 49.765 1.00 69.25 87 SER A N 1
ATOM 656 C CA . SER A 1 87 ? -24.943 8.910 48.932 1.00 69.25 87 SER A CA 1
ATOM 657 C C . SER A 1 87 ? -23.609 8.357 49.451 1.00 69.25 87 SER A C 1
ATOM 659 O O . SER A 1 87 ? -23.429 8.149 50.656 1.00 69.25 87 SER A O 1
ATOM 661 N N . ALA A 1 88 ? -22.632 8.167 48.559 1.00 71.19 88 ALA A N 1
ATOM 662 C CA . ALA A 1 88 ? -21.300 7.664 48.921 1.00 71.19 88 ALA A CA 1
ATOM 663 C C . ALA A 1 88 ? -20.638 8.467 50.068 1.00 71.19 88 ALA A C 1
ATOM 665 O O . ALA A 1 88 ? -19.866 7.924 50.863 1.00 71.19 88 ALA A O 1
ATOM 666 N N . GLY A 1 89 ? -20.981 9.756 50.199 1.00 71.12 89 GLY A N 1
ATOM 667 C CA . GLY A 1 89 ? -20.561 10.614 51.308 1.00 71.12 89 GLY A CA 1
ATOM 668 C C . GLY A 1 89 ? -21.177 10.237 52.662 1.00 71.12 89 GLY A C 1
ATOM 669 O O . GLY A 1 89 ? -20.479 10.270 53.677 1.00 71.12 89 GLY A O 1
ATOM 670 N N . SER A 1 90 ? -22.448 9.828 52.692 1.00 66.38 90 SER A N 1
ATOM 671 C CA . SER A 1 90 ? -23.139 9.385 53.912 1.00 66.38 90 SER A CA 1
ATOM 672 C C . SER A 1 90 ? -22.577 8.065 54.445 1.00 66.38 90 SER A C 1
ATOM 674 O O . SER A 1 90 ? -22.357 7.942 55.650 1.00 66.38 90 SER A O 1
ATOM 676 N N . VAL A 1 91 ? -22.248 7.115 53.562 1.00 71.25 91 VAL A N 1
ATOM 677 C CA . VAL A 1 91 ? -21.630 5.830 53.946 1.00 71.25 91 VAL A CA 1
ATOM 678 C C . VAL A 1 91 ? -20.233 6.042 54.549 1.00 71.25 91 VAL A C 1
ATOM 680 O O . VAL A 1 91 ? -19.927 5.501 55.613 1.00 71.25 91 VAL A O 1
ATOM 683 N N . ARG A 1 92 ? -19.406 6.917 53.951 1.00 73.50 92 ARG A N 1
ATOM 684 C CA . ARG A 1 92 ? -18.074 7.275 54.489 1.00 73.50 92 ARG A CA 1
ATOM 685 C C . ARG A 1 92 ? -18.119 7.870 55.896 1.00 73.50 92 ARG A C 1
ATOM 687 O O . ARG A 1 92 ? -17.155 7.721 56.643 1.00 73.50 92 ARG A O 1
ATOM 694 N N . ARG A 1 93 ? -19.195 8.579 56.247 1.00 71.75 93 ARG A N 1
ATOM 695 C CA . ARG A 1 93 ? -19.335 9.236 57.555 1.00 71.75 93 ARG A CA 1
ATOM 696 C C . ARG A 1 93 ? -19.697 8.254 58.668 1.00 71.75 93 ARG A C 1
ATOM 698 O O . ARG A 1 93 ? -19.323 8.494 59.811 1.00 71.75 93 ARG A O 1
ATOM 705 N N . ILE A 1 94 ? -20.397 7.169 58.333 1.00 76.38 94 ILE A N 1
ATOM 706 C CA . ILE A 1 94 ? -20.783 6.111 59.276 1.00 76.38 94 ILE A CA 1
ATOM 707 C C . ILE A 1 94 ? -19.572 5.235 59.623 1.00 76.38 94 ILE A C 1
ATOM 709 O O . ILE A 1 94 ? -19.327 5.007 60.798 1.00 76.38 94 ILE A O 1
ATOM 713 N N . GLY A 1 95 ? -18.758 4.835 58.638 1.00 66.25 95 GLY A N 1
ATOM 714 C CA . GLY A 1 95 ? -17.574 3.984 58.863 1.00 66.25 95 GLY A CA 1
ATOM 715 C C . GLY A 1 95 ? -16.358 4.668 59.512 1.00 66.25 95 GLY A C 1
ATOM 716 O O . GLY A 1 95 ? -15.307 4.049 59.628 1.00 66.25 95 GLY A O 1
ATOM 717 N N . ARG A 1 96 ? -16.464 5.953 59.884 1.00 67.56 96 ARG A N 1
ATOM 718 C CA . ARG A 1 96 ? -15.442 6.699 60.651 1.00 67.56 96 ARG A CA 1
ATOM 719 C C . ARG A 1 96 ? -15.786 6.849 62.141 1.00 67.56 96 ARG A C 1
ATOM 721 O O . ARG A 1 96 ? -15.055 7.543 62.846 1.00 67.56 96 ARG A O 1
ATOM 728 N N . ARG A 1 97 ? -16.898 6.272 62.597 1.00 50.62 97 ARG A N 1
ATOM 729 C CA . ARG A 1 97 ? -17.199 6.075 64.022 1.00 50.62 97 ARG A CA 1
ATOM 730 C C . ARG A 1 97 ? -16.818 4.663 64.429 1.00 50.62 97 ARG A C 1
ATOM 732 O O . ARG A 1 97 ? -16.436 4.521 65.606 1.00 50.62 97 ARG A O 1
#

pLDDT: mean 86.42, std 10.69, range [50.62, 95.94]

Sequence (97 aa):
MRPWLIAAFLAAILASGAIGYRQGKVVTEAAYLRDLDAARQRAFDAANLASKKEAERLALEAQRDELARELDAAAYADPDGSRPALSAGSVRRIGRR

Secondary structure (DSSP, 8-state):
--HHHHHHHHHHHHHHHHHHHHHHHHHHHHHHHHHHHHHHHHHHHHHHHHHHHHHHHHHHHHHHHHHHHHHHHHHHT-TTTTS-PPPHHHHHHHTT-

Organism: Cereibacter sphaeroides (NCBI:txid1063)

Radius of gyration: 39.91 Å; chains: 1; bounding box: 72×15×118 Å